Protein AF-A0A920EQ67-F1 (afdb_monomer_lite)

Foldseek 3Di:
DVVVVVVVVVVVVVVVVVVVVVPDPPPPDQDWDFPDDDDPDTDTHGDDDDADDDDDDDDPVVRVVVRVVVRVVVVD

Structure (mmCIF, N/CA/C/O backbone):
data_AF-A0A920EQ67-F1
#
_entry.id   AF-A0A920EQ67-F1
#
loop_
_atom_site.group_PDB
_atom_site.id
_atom_site.type_symbol
_atom_site.label_atom_id
_atom_site.label_alt_id
_atom_site.label_comp_id
_atom_site.label_asym_id
_atom_site.label_entity_id
_atom_site.label_seq_id
_atom_site.pdbx_PDB_ins_code
_atom_site.Cartn_x
_atom_site.Cartn_y
_atom_site.Cartn_z
_atom_site.occupancy
_atom_site.B_iso_or_equiv
_atom_site.auth_seq_id
_atom_site.auth_comp_id
_atom_site.auth_asym_id
_atom_site.auth_atom_id
_atom_site.pdbx_PDB_model_num
ATOM 1 N N . MET A 1 1 ? -7.910 5.078 48.784 1.00 63.19 1 MET A N 1
ATOM 2 C CA . MET A 1 1 ? -7.101 4.313 47.805 1.00 63.19 1 MET A CA 1
ATOM 3 C C . MET A 1 1 ? -7.885 4.011 46.527 1.00 63.19 1 MET A C 1
ATOM 5 O O .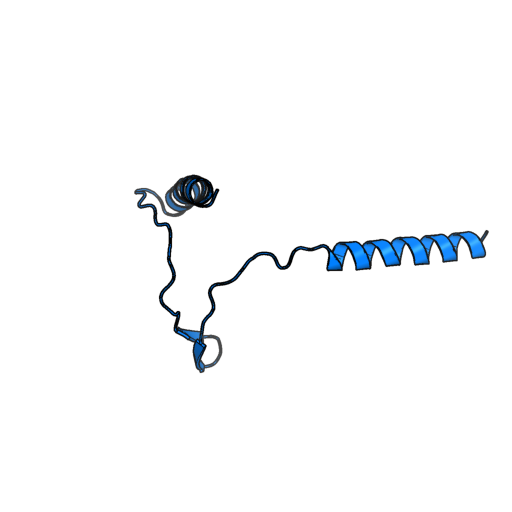 MET A 1 1 ? -7.455 4.459 45.477 1.00 63.19 1 MET A O 1
ATOM 9 N N . ILE A 1 2 ? -9.076 3.400 46.601 1.00 78.75 2 ILE A N 1
ATOM 10 C CA . ILE A 1 2 ? -9.928 3.075 45.428 1.00 78.75 2 ILE A CA 1
ATOM 11 C C . ILE A 1 2 ? -10.223 4.282 44.516 1.00 78.75 2 ILE A C 1
ATOM 13 O O . ILE A 1 2 ? -10.088 4.182 43.302 1.00 78.75 2 ILE A O 1
ATOM 17 N N . LYS A 1 3 ? -10.545 5.452 45.089 1.00 83.06 3 LYS A N 1
ATOM 18 C CA . LYS A 1 3 ? -10.808 6.682 44.313 1.00 83.06 3 LYS A CA 1
ATOM 19 C C . LYS A 1 3 ? -9.613 7.114 43.447 1.00 83.06 3 LYS A C 1
ATOM 21 O O . LYS A 1 3 ? -9.807 7.560 42.325 1.00 83.06 3 LYS A O 1
ATOM 26 N N . ILE A 1 4 ? -8.389 6.940 43.951 1.00 85.50 4 ILE A N 1
ATOM 27 C CA . ILE A 1 4 ? -7.151 7.307 43.246 1.00 85.50 4 ILE A CA 1
ATOM 28 C C . ILE A 1 4 ? -6.884 6.320 42.101 1.00 85.50 4 ILE A C 1
ATOM 30 O O . ILE A 1 4 ? -6.548 6.742 40.999 1.00 85.50 4 ILE A O 1
ATOM 34 N N . SER A 1 5 ? -7.122 5.021 42.320 1.00 86.00 5 SER A N 1
ATOM 35 C CA . SER A 1 5 ? -7.021 4.010 41.258 1.00 86.00 5 SER A CA 1
ATOM 36 C C . SER A 1 5 ? -8.022 4.242 40.125 1.00 86.00 5 SER A C 1
ATOM 38 O O . SER A 1 5 ? -7.652 4.103 38.965 1.00 86.00 5 SER A O 1
ATOM 40 N N . ILE A 1 6 ? -9.261 4.646 40.430 1.00 90.50 6 ILE A N 1
ATOM 41 C CA . ILE A 1 6 ? -10.274 4.942 39.400 1.00 90.50 6 ILE A CA 1
ATOM 42 C C . ILE A 1 6 ? -9.833 6.120 38.521 1.00 90.50 6 ILE A C 1
ATOM 44 O O . ILE A 1 6 ? -9.937 6.051 37.298 1.00 90.50 6 ILE A O 1
ATOM 48 N N . ILE A 1 7 ? -9.287 7.178 39.128 1.00 91.50 7 ILE A N 1
ATOM 49 C CA . ILE A 1 7 ? -8.785 8.346 38.391 1.00 91.50 7 ILE A CA 1
ATOM 50 C C . ILE A 1 7 ? -7.614 7.947 37.487 1.00 91.50 7 ILE A C 1
ATOM 52 O O . ILE A 1 7 ? -7.601 8.317 36.316 1.00 91.50 7 ILE A O 1
ATOM 56 N N . ALA A 1 8 ? -6.672 7.145 37.992 1.00 91.12 8 ALA A N 1
ATOM 57 C CA . ALA A 1 8 ? -5.536 6.665 37.206 1.00 91.12 8 ALA A CA 1
ATOM 58 C C . ALA A 1 8 ? -5.970 5.819 35.994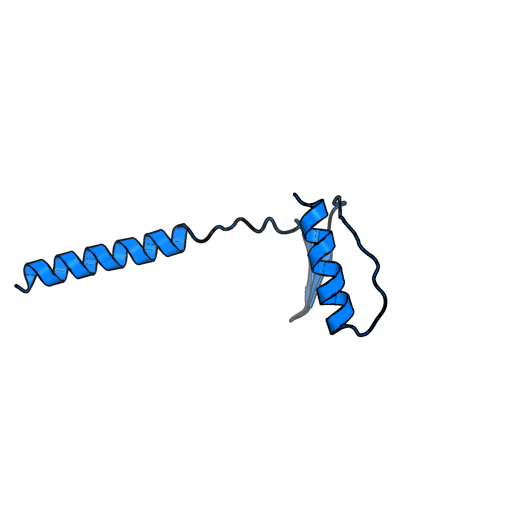 1.00 91.12 8 ALA A C 1
ATOM 60 O O . ALA A 1 8 ? -5.409 5.973 34.910 1.00 91.12 8 ALA A O 1
ATOM 61 N N . ILE A 1 9 ? -6.994 4.974 36.155 1.00 92.81 9 ILE A N 1
ATOM 62 C CA . ILE A 1 9 ? -7.546 4.151 35.068 1.00 92.81 9 ILE A CA 1
ATOM 63 C C . ILE A 1 9 ? -8.257 5.019 34.022 1.00 92.81 9 ILE A C 1
ATOM 65 O O . ILE A 1 9 ? -8.046 4.830 32.828 1.00 92.81 9 ILE A O 1
ATOM 69 N N . CYS A 1 10 ? -9.060 6.000 34.442 1.00 91.06 10 CYS A N 1
ATOM 70 C CA . CYS A 1 10 ? -9.680 6.943 33.504 1.00 91.06 10 CYS A CA 1
ATOM 71 C C . CYS A 1 10 ? -8.629 7.732 32.714 1.00 91.06 10 CYS A C 1
ATOM 73 O O . CYS A 1 10 ? -8.780 7.940 31.510 1.00 91.06 10 CYS A O 1
ATOM 75 N N . PHE A 1 11 ? -7.553 8.152 33.381 1.00 92.94 11 PHE A N 1
ATOM 76 C CA . PHE A 1 11 ? -6.484 8.916 32.750 1.00 92.94 11 PHE A CA 1
ATOM 77 C C . PHE A 1 11 ? -5.711 8.069 31.731 1.00 92.94 11 PHE A C 1
ATOM 79 O O . PHE A 1 11 ? -5.469 8.528 30.618 1.00 92.94 11 PHE A O 1
ATOM 86 N N . SER A 1 12 ? -5.387 6.812 32.054 1.00 91.50 12 SER A N 1
ATOM 87 C CA . SER A 1 12 ? -4.692 5.918 31.118 1.00 91.50 12 SER A CA 1
ATOM 88 C C . SER A 1 12 ? -5.544 5.575 29.893 1.00 91.50 12 SER A C 1
ATOM 90 O O . SER A 1 12 ? -5.033 5.587 28.772 1.00 91.50 12 SER A O 1
ATOM 92 N N . LEU A 1 13 ? -6.850 5.355 30.075 1.00 93.31 13 LEU A N 1
ATOM 93 C CA . LEU A 1 13 ? -7.794 5.138 28.975 1.00 93.31 13 LEU A CA 1
ATOM 94 C C . LEU A 1 13 ? -7.842 6.333 28.018 1.00 93.31 13 LEU A C 1
ATOM 96 O O . LEU A 1 13 ? -7.813 6.142 26.802 1.00 93.31 13 LEU A O 1
ATOM 100 N N . LEU A 1 14 ? -7.847 7.558 28.551 1.00 92.31 14 LEU A N 1
ATOM 101 C CA . LEU A 1 14 ? -7.820 8.776 27.740 1.00 92.31 14 LEU A CA 1
ATOM 102 C C . LEU A 1 14 ? -6.586 8.819 26.820 1.00 92.31 14 LEU A C 1
ATOM 104 O O . LEU A 1 14 ? -6.710 9.117 25.632 1.00 92.31 14 LEU A O 1
ATOM 108 N N . PHE A 1 15 ? -5.407 8.464 27.340 1.00 89.00 15 PHE A N 1
ATOM 109 C CA . PHE A 1 15 ? -4.173 8.430 26.548 1.00 89.00 15 PHE A CA 1
ATOM 110 C C . PHE A 1 15 ? -4.185 7.366 25.454 1.00 89.00 15 PHE A C 1
ATOM 112 O O . PHE A 1 15 ? -3.665 7.616 24.369 1.00 89.00 15 PHE A O 1
ATOM 119 N N . VAL A 1 16 ? -4.801 6.207 25.695 1.00 88.81 16 VAL A N 1
ATOM 120 C CA . VAL A 1 16 ? -4.935 5.157 24.673 1.00 88.81 16 VAL A CA 1
ATOM 121 C C . VAL A 1 16 ? -5.812 5.639 23.513 1.00 88.81 16 VAL A C 1
ATOM 123 O O . VAL A 1 16 ? -5.449 5.453 22.352 1.00 88.81 16 VAL A O 1
ATOM 126 N N . VAL A 1 17 ? -6.927 6.318 23.805 1.00 87.31 17 VAL A N 1
ATOM 127 C CA . VAL A 1 17 ? -7.805 6.880 22.762 1.00 87.31 17 VAL A CA 1
ATOM 128 C C . VAL A 1 17 ? -7.108 8.006 21.997 1.00 87.31 17 VAL A C 1
ATOM 130 O O . VAL A 1 17 ? -7.190 8.057 20.769 1.00 87.31 17 VAL A O 1
ATOM 133 N N . LEU A 1 18 ? -6.376 8.877 22.697 1.00 84.38 18 LEU A N 1
ATOM 134 C CA . LEU A 1 18 ? -5.584 9.936 22.068 1.00 84.38 18 LEU A CA 1
ATOM 135 C C . LEU A 1 18 ? -4.495 9.357 21.158 1.00 84.38 18 LEU A C 1
ATOM 137 O O . LEU A 1 18 ? -4.368 9.792 20.016 1.00 84.38 18 LEU A O 1
ATOM 141 N N . ALA A 1 19 ? -3.767 8.332 21.606 1.00 81.88 19 ALA A N 1
ATOM 142 C CA . ALA A 1 19 ? -2.763 7.646 20.794 1.00 81.88 19 ALA A CA 1
ATOM 143 C C . ALA A 1 19 ? -3.376 6.997 19.540 1.00 81.88 19 ALA A C 1
ATOM 145 O O . ALA A 1 19 ? -2.779 7.049 18.465 1.00 81.88 19 ALA A O 1
ATOM 146 N N . TRP A 1 20 ? -4.590 6.447 19.648 1.00 79.56 20 TRP A N 1
ATOM 147 C CA . TRP A 1 20 ? -5.318 5.894 18.504 1.00 79.56 20 TRP A CA 1
ATOM 148 C C . TRP A 1 20 ? -5.753 6.969 17.498 1.00 79.56 20 TRP A C 1
ATOM 150 O O . TRP A 1 20 ? -5.733 6.735 16.293 1.00 79.56 20 TRP A O 1
ATOM 160 N N . PHE A 1 21 ? -6.113 8.164 17.970 1.00 73.50 21 PHE A N 1
ATOM 161 C CA . PHE A 1 21 ? -6.416 9.310 17.105 1.00 73.50 21 PHE A CA 1
ATOM 162 C C . PHE A 1 21 ? -5.167 9.926 16.469 1.00 73.50 21 PHE A C 1
ATOM 164 O O . PHE A 1 21 ? -5.243 10.461 15.363 1.00 73.50 21 PHE A O 1
ATOM 171 N N . MET A 1 22 ? -4.020 9.836 17.146 1.00 66.50 22 MET A N 1
ATOM 172 C CA . MET A 1 22 ? -2.737 10.299 16.623 1.00 66.50 22 MET A CA 1
ATOM 173 C C . MET A 1 22 ? -2.110 9.341 15.611 1.00 66.50 22 MET A C 1
ATOM 175 O O . MET A 1 22 ? -1.131 9.739 14.984 1.00 66.50 22 MET A O 1
ATOM 179 N N . LEU A 1 23 ? -2.652 8.127 15.410 1.00 65.69 23 LEU A N 1
ATOM 180 C CA . LEU A 1 23 ? -2.248 7.263 14.299 1.00 65.69 23 LEU A CA 1
ATOM 181 C C . LEU A 1 23 ? -2.524 8.012 12.991 1.00 65.69 23 LEU A C 1
ATOM 183 O O . LEU A 1 23 ? -3.683 8.216 12.610 1.00 65.69 23 LEU A O 1
ATOM 187 N N . PRO A 1 24 ? -1.468 8.465 12.306 1.00 60.50 24 PRO A N 1
ATOM 188 C CA . PRO A 1 24 ? -1.631 9.370 11.200 1.00 60.50 24 PRO A CA 1
ATOM 189 C C . PRO A 1 24 ? -2.326 8.618 10.061 1.00 60.50 24 PRO A C 1
ATOM 191 O O . PRO A 1 24 ? -1.749 7.711 9.463 1.00 60.50 24 PRO A O 1
ATOM 194 N N . LYS A 1 25 ? -3.543 9.036 9.685 1.00 59.16 25 LYS A N 1
ATOM 195 C CA . LYS A 1 25 ? -4.181 8.670 8.401 1.00 59.16 25 LYS A CA 1
ATOM 196 C C . LYS A 1 25 ? -3.440 9.308 7.202 1.00 59.16 25 LYS A C 1
ATOM 198 O O . LYS A 1 25 ? -4.063 9.733 6.240 1.00 59.16 25 LYS A O 1
ATOM 203 N N 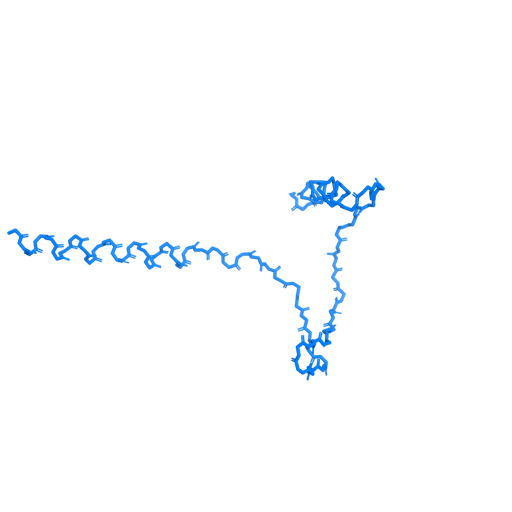. PHE A 1 26 ? -2.112 9.419 7.282 1.00 56.91 26 PHE A N 1
ATOM 204 C CA . PHE A 1 26 ? -1.233 10.177 6.384 1.00 56.91 26 PHE A CA 1
ATOM 205 C C . PHE A 1 26 ? -0.803 9.395 5.141 1.00 56.91 26 PHE A C 1
ATOM 207 O O . PHE A 1 26 ? -0.059 9.913 4.314 1.00 56.91 26 PHE A O 1
ATOM 214 N N . LEU A 1 27 ? -1.243 8.147 4.987 1.00 63.84 27 LEU A N 1
ATOM 215 C CA . LEU A 1 27 ? -1.074 7.453 3.719 1.00 63.84 27 LEU A CA 1
ATOM 216 C C . LEU A 1 27 ? -2.163 7.951 2.777 1.00 63.84 27 LEU A C 1
ATOM 218 O O . LEU A 1 27 ? -3.248 7.373 2.710 1.00 63.84 27 LEU A O 1
ATOM 222 N N . GLU A 1 28 ? -1.872 9.048 2.080 1.00 67.50 28 GLU A N 1
ATOM 223 C CA . GLU A 1 28 ? -2.664 9.471 0.933 1.00 67.50 28 GLU A CA 1
ATOM 224 C C . GLU A 1 28 ? -2.693 8.322 -0.075 1.00 67.50 28 GLU A C 1
ATOM 226 O O . GLU A 1 28 ? -1.686 7.947 -0.675 1.00 67.50 28 GLU A O 1
ATOM 231 N N . GLN A 1 29 ? -3.859 7.696 -0.204 1.00 77.25 29 GLN A N 1
ATOM 232 C CA . GLN A 1 29 ? -4.061 6.615 -1.154 1.00 77.25 29 GLN A CA 1
ATOM 233 C C . GLN A 1 29 ? -4.442 7.202 -2.513 1.00 77.25 29 GLN A C 1
ATOM 235 O O . GLN A 1 29 ? -5.176 8.196 -2.572 1.00 77.25 29 GLN A O 1
ATOM 240 N N . PRO A 1 30 ? -3.996 6.585 -3.621 1.00 80.06 30 PRO A N 1
ATOM 241 C CA . PRO A 1 30 ? -4.400 7.024 -4.945 1.00 80.06 30 PRO A CA 1
ATOM 242 C C . PRO A 1 30 ? -5.922 6.929 -5.059 1.00 80.06 30 PRO A C 1
ATOM 244 O O . PRO A 1 30 ? -6.503 5.863 -4.848 1.00 80.06 30 PRO A O 1
ATOM 247 N N . LYS A 1 31 ? -6.573 8.049 -5.385 1.00 82.94 31 LYS A N 1
ATOM 248 C CA . LYS A 1 31 ? -8.024 8.079 -5.592 1.00 82.94 31 LYS A CA 1
ATOM 249 C C . LYS A 1 31 ? -8.375 7.176 -6.776 1.00 82.94 31 LYS A C 1
ATOM 251 O O . LYS A 1 31 ? -7.753 7.256 -7.834 1.00 82.94 31 LYS A O 1
ATOM 256 N N . TYR A 1 32 ? -9.377 6.324 -6.593 1.00 88.81 32 TYR A N 1
ATOM 257 C CA . TYR A 1 32 ? -9.879 5.431 -7.632 1.00 88.81 32 TYR A CA 1
ATOM 258 C C . TYR A 1 32 ? -11.403 5.430 -7.660 1.00 88.81 32 TYR A C 1
ATOM 260 O O . TYR A 1 32 ? -12.065 5.722 -6.664 1.00 88.81 32 TYR A O 1
ATOM 268 N N . LYS A 1 33 ? -11.961 5.075 -8.816 1.00 88.75 33 LYS A N 1
ATOM 269 C CA . LYS A 1 33 ? -13.394 4.830 -9.004 1.00 88.75 33 LYS A CA 1
ATOM 270 C C . LYS A 1 33 ? -13.609 3.335 -9.199 1.00 88.75 33 LYS A C 1
ATOM 272 O O . LYS A 1 33 ? -12.937 2.722 -10.029 1.00 88.75 33 LYS A O 1
ATOM 277 N N . VAL A 1 34 ? -14.525 2.741 -8.440 1.00 89.06 34 VAL A N 1
ATOM 278 C CA . VAL A 1 34 ? -14.912 1.336 -8.627 1.00 89.06 34 VAL A CA 1
ATOM 279 C C . VAL A 1 34 ? -15.827 1.260 -9.843 1.00 89.06 34 VAL A C 1
ATOM 281 O O . VAL A 1 34 ? -16.879 1.891 -9.866 1.00 89.06 34 VAL A O 1
ATOM 284 N N . VAL A 1 35 ? -15.398 0.532 -10.872 1.00 90.19 35 VAL A N 1
ATOM 285 C CA . VAL A 1 35 ? -16.162 0.355 -12.117 1.00 90.19 35 VAL A CA 1
ATOM 286 C C . VAL A 1 35 ? -17.089 -0.848 -12.001 1.00 90.19 35 VAL A C 1
ATOM 288 O O . VAL A 1 35 ? -18.221 -0.811 -12.471 1.00 90.19 35 VAL A O 1
ATOM 291 N N . ARG A 1 36 ? -16.606 -1.918 -11.367 1.00 86.62 36 ARG A N 1
ATOM 292 C CA . ARG A 1 36 ? -17.353 -3.155 -11.148 1.00 86.62 36 ARG A CA 1
ATOM 293 C C . ARG A 1 36 ? -16.800 -3.851 -9.912 1.00 86.62 36 ARG A C 1
ATOM 295 O O . ARG A 1 36 ? -15.587 -3.853 -9.701 1.00 86.62 36 ARG A O 1
ATOM 302 N N . LYS A 1 37 ? -17.680 -4.434 -9.110 1.00 87.19 37 LYS A N 1
ATOM 303 C CA . LYS A 1 37 ? -17.318 -5.266 -7.964 1.00 87.19 37 LYS A CA 1
ATOM 304 C C . LYS A 1 37 ? -18.077 -6.575 -8.083 1.00 87.19 37 LYS A C 1
ATOM 306 O O . LYS A 1 37 ? -19.304 -6.559 -8.112 1.00 87.19 37 LYS A O 1
ATOM 311 N N . GLU A 1 38 ? -17.343 -7.672 -8.184 1.00 88.56 38 GLU A N 1
ATOM 312 C CA . GLU A 1 38 ? -17.901 -9.021 -8.242 1.00 88.56 38 GLU A CA 1
ATOM 313 C C . GLU A 1 38 ? -17.209 -9.868 -7.190 1.00 88.56 38 GLU A C 1
ATOM 315 O O . GLU A 1 38 ? -16.009 -10.123 -7.287 1.00 88.56 38 GLU A O 1
ATOM 320 N N . ASN A 1 39 ? -17.973 -10.285 -6.179 1.00 87.31 39 ASN A N 1
ATOM 321 C CA . ASN A 1 39 ? -17.490 -11.062 -5.041 1.00 87.31 39 ASN A CA 1
ATOM 322 C C . ASN A 1 39 ? -16.207 -10.445 -4.440 1.00 87.31 39 ASN A C 1
ATOM 324 O O . ASN A 1 39 ? -16.246 -9.322 -3.929 1.00 87.31 39 ASN A O 1
ATOM 328 N N . ASP A 1 40 ? -15.082 -11.157 -4.558 1.00 88.75 40 ASP A N 1
ATOM 329 C CA . ASP A 1 40 ? -13.772 -10.796 -4.003 1.00 88.75 40 ASP A CA 1
ATOM 330 C C . ASP A 1 40 ? -12.899 -9.956 -4.952 1.00 88.75 40 ASP A C 1
ATOM 332 O O . ASP A 1 40 ? -11.773 -9.591 -4.606 1.00 88.75 40 ASP A O 1
ATOM 336 N N . ILE A 1 41 ? -13.389 -9.637 -6.154 1.00 87.38 41 ILE A N 1
ATOM 337 C CA . ILE A 1 41 ? -12.638 -8.889 -7.164 1.00 87.38 41 ILE A CA 1
ATOM 338 C C . ILE A 1 41 ? -13.263 -7.507 -7.369 1.00 87.38 41 ILE A C 1
ATOM 340 O O . ILE A 1 41 ? -14.448 -7.350 -7.668 1.00 87.38 41 ILE A O 1
ATOM 344 N N . GLU A 1 42 ? -12.423 -6.477 -7.264 1.00 91.19 42 GLU A N 1
ATOM 345 C CA . GLU A 1 42 ? -12.790 -5.090 -7.540 1.00 91.19 42 GLU A CA 1
ATOM 346 C C . GLU A 1 42 ? -12.029 -4.556 -8.753 1.00 91.19 42 GLU A C 1
ATOM 348 O O . GLU A 1 42 ? -10.803 -4.427 -8.738 1.00 91.19 42 GLU A O 1
ATOM 353 N N . ILE A 1 43 ? -12.769 -4.172 -9.793 1.00 90.38 43 ILE A N 1
ATOM 354 C CA . ILE A 1 43 ? -12.219 -3.474 -10.954 1.00 90.38 43 ILE A CA 1
ATOM 355 C C . ILE A 1 43 ? -12.188 -1.978 -10.637 1.00 90.38 43 ILE A C 1
ATOM 357 O O . ILE A 1 43 ? -13.230 -1.321 -10.526 1.00 90.38 43 ILE A O 1
ATOM 361 N N . ARG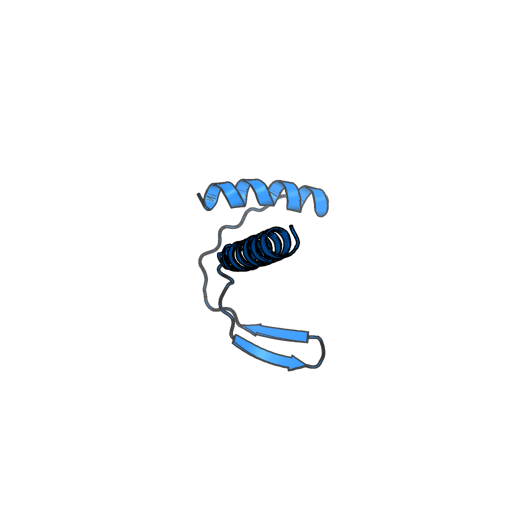 A 1 44 ? -10.977 -1.431 -10.501 1.00 91.88 44 ARG A N 1
ATOM 362 C CA . ARG A 1 44 ? -10.727 -0.034 -10.122 1.00 91.88 44 ARG A CA 1
ATOM 363 C C . ARG A 1 44 ? -10.139 0.749 -11.292 1.00 91.88 44 ARG A C 1
ATOM 365 O O . ARG A 1 44 ? -9.184 0.308 -11.926 1.00 91.88 44 ARG A O 1
ATOM 372 N N . LYS A 1 45 ? -10.690 1.934 -11.550 1.00 90.38 45 LYS A N 1
ATOM 373 C CA . LYS A 1 45 ? -10.151 2.912 -12.499 1.00 90.38 45 LYS A CA 1
ATOM 374 C C . LYS A 1 45 ? -9.411 4.005 -11.736 1.00 90.38 45 LYS A C 1
ATOM 376 O O . LYS A 1 45 ? -9.995 4.650 -10.866 1.00 90.38 45 LYS A O 1
ATOM 381 N N . TYR A 1 46 ? -8.151 4.213 -12.094 1.00 88.62 46 TYR A N 1
ATOM 382 C CA . TYR A 1 46 ? -7.297 5.260 -11.543 1.00 88.62 46 TYR A CA 1
ATOM 383 C C . TYR A 1 46 ? -7.231 6.433 -12.522 1.00 88.62 46 TYR A C 1
ATOM 385 O O . TYR A 1 46 ? -7.130 6.227 -13.734 1.00 88.62 46 TYR A O 1
ATOM 393 N N . ASP A 1 47 ? -7.302 7.656 -12.000 1.00 85.69 47 ASP A N 1
ATOM 394 C CA . ASP A 1 47 ? -7.023 8.852 -12.795 1.00 85.69 47 ASP A CA 1
ATOM 395 C C . ASP A 1 47 ? -5.509 8.960 -13.073 1.00 85.69 47 ASP A C 1
ATOM 397 O O . ASP A 1 47 ? -4.702 8.215 -12.511 1.00 85.69 47 ASP A O 1
ATOM 401 N N . LYS A 1 48 ? -5.097 9.860 -13.975 1.00 85.19 48 LYS A N 1
ATOM 402 C CA . LYS A 1 48 ? -3.668 10.085 -14.247 1.00 85.19 48 LYS A CA 1
ATOM 403 C C . LYS A 1 48 ? -2.993 10.644 -12.989 1.00 85.19 48 LYS A C 1
ATOM 405 O O . LYS A 1 48 ? -3.403 11.688 -12.491 1.00 85.19 48 LYS A O 1
ATOM 410 N N . ILE A 1 49 ? -1.952 9.967 -12.507 1.00 83.50 49 ILE A N 1
ATOM 411 C CA . ILE A 1 49 ? -1.179 10.352 -11.319 1.00 83.50 49 ILE A CA 1
ATOM 412 C C . ILE A 1 49 ? 0.300 10.422 -11.710 1.00 83.50 49 ILE A C 1
ATOM 414 O O . ILE A 1 49 ? 0.791 9.576 -12.461 1.00 83.50 49 ILE A O 1
ATOM 418 N N . LEU A 1 50 ? 1.016 11.424 -11.198 1.00 81.25 50 LEU A N 1
ATOM 419 C CA . LEU A 1 50 ? 2.469 11.498 -11.321 1.00 81.25 50 LEU A CA 1
ATOM 420 C C . LEU A 1 50 ? 3.099 10.425 -10.424 1.00 81.25 50 LEU A C 1
ATOM 422 O O . LEU A 1 50 ? 2.867 10.407 -9.218 1.00 81.25 50 LEU A O 1
ATOM 426 N N . THR A 1 51 ? 3.878 9.518 -11.010 1.00 81.88 51 THR A N 1
ATOM 427 C CA . THR A 1 51 ? 4.486 8.397 -10.283 1.00 81.88 51 THR A CA 1
ATOM 428 C C . THR A 1 51 ? 5.987 8.344 -10.532 1.00 81.88 51 THR A C 1
ATOM 430 O O . THR A 1 51 ? 6.447 8.486 -11.663 1.00 81.88 51 THR A O 1
ATOM 433 N N . SER A 1 52 ? 6.759 8.126 -9.465 1.00 82.25 52 SER A N 1
ATOM 434 C CA . SER A 1 52 ? 8.177 7.781 -9.575 1.00 82.25 52 SER A CA 1
ATOM 435 C C . SER A 1 52 ? 8.310 6.274 -9.785 1.00 82.25 52 SER A C 1
ATOM 437 O O . SER A 1 52 ? 7.682 5.489 -9.073 1.00 82.25 52 SER A O 1
ATOM 439 N N . SER A 1 53 ? 9.099 5.871 -10.780 1.00 82.50 53 SER A N 1
ATOM 440 C CA . SER A 1 53 ? 9.288 4.468 -11.156 1.00 82.50 53 SER A CA 1
ATOM 441 C C . SER A 1 53 ? 10.772 4.140 -11.273 1.00 82.50 53 SER A C 1
ATOM 443 O O . SER A 1 53 ? 11.531 4.880 -11.894 1.00 82.50 53 SER A O 1
ATOM 445 N N . VAL A 1 54 ? 11.180 3.000 -10.714 1.00 86.12 54 VAL A N 1
ATOM 446 C CA . VAL A 1 54 ? 12.556 2.492 -10.784 1.00 86.12 54 VAL A CA 1
ATOM 447 C C . VAL A 1 54 ? 12.533 1.080 -11.356 1.00 86.12 54 VAL A C 1
ATOM 449 O O . VAL A 1 54 ? 11.738 0.242 -10.932 1.00 86.12 54 VAL A O 1
ATOM 452 N N . LYS A 1 55 ? 13.420 0.800 -12.315 1.00 87.56 55 LYS A N 1
ATOM 453 C CA . LYS A 1 55 ? 13.568 -0.527 -12.920 1.00 87.56 55 LYS A CA 1
ATOM 454 C C . LYS A 1 55 ? 14.788 -1.232 -12.331 1.00 87.56 55 LYS A C 1
ATOM 456 O O . LYS A 1 55 ? 15.895 -0.710 -12.409 1.00 87.56 55 LYS A O 1
ATOM 461 N N . VAL A 1 56 ? 14.591 -2.421 -11.762 1.00 86.56 56 VAL A N 1
ATOM 462 C CA . VAL A 1 56 ? 15.659 -3.240 -11.166 1.00 86.56 56 VAL A CA 1
ATOM 463 C C . VAL A 1 56 ? 15.510 -4.682 -11.645 1.00 86.56 56 VAL A C 1
ATOM 465 O O . VAL A 1 56 ? 14.396 -5.191 -11.729 1.00 86.56 56 VAL A O 1
ATOM 468 N N . TYR A 1 57 ? 16.627 -5.343 -11.945 1.00 88.69 57 TYR A N 1
ATOM 469 C CA . TYR A 1 57 ? 16.661 -6.741 -12.380 1.00 88.69 57 TYR A CA 1
ATOM 470 C C . TYR A 1 57 ? 17.168 -7.654 -11.251 1.00 88.69 57 TYR A C 1
ATOM 472 O O . TYR A 1 57 ? 18.057 -7.271 -10.486 1.00 88.69 57 TYR A O 1
ATOM 480 N N . GLY A 1 58 ? 16.605 -8.861 -11.138 1.00 89.38 58 GLY A N 1
ATOM 481 C CA . GLY A 1 58 ? 17.004 -9.876 -10.156 1.00 89.38 58 GLY A CA 1
ATOM 482 C C . GLY A 1 58 ? 15.830 -10.717 -9.644 1.00 89.38 58 GLY A C 1
ATOM 483 O O . GLY A 1 58 ? 14.723 -10.634 -10.165 1.00 89.38 58 GLY A O 1
ATOM 484 N N . ASN A 1 59 ? 16.070 -11.515 -8.598 1.00 89.88 59 ASN A N 1
ATOM 485 C CA . ASN A 1 59 ? 15.023 -12.274 -7.901 1.00 89.88 59 ASN A CA 1
ATOM 486 C C . ASN A 1 59 ? 13.972 -11.315 -7.307 1.00 89.88 59 ASN A C 1
ATOM 488 O O . ASN A 1 59 ? 14.349 -10.328 -6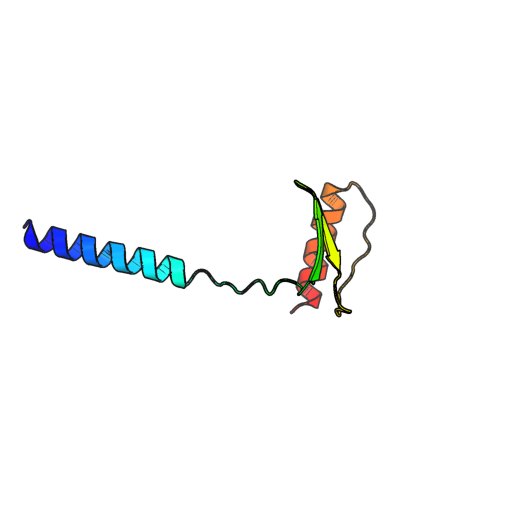.675 1.00 89.88 59 ASN A O 1
ATOM 492 N N . GLN A 1 60 ? 12.685 -11.634 -7.475 1.00 85.25 60 GLN A N 1
ATOM 493 C CA . GLN A 1 60 ? 11.520 -10.845 -7.064 1.00 85.25 60 GLN A CA 1
ATOM 494 C C . GLN A 1 60 ? 11.675 -10.161 -5.698 1.00 85.25 60 GLN A C 1
ATOM 496 O O . GLN A 1 60 ? 11.535 -8.942 -5.607 1.00 85.25 60 GLN A O 1
ATOM 501 N N . TYR A 1 61 ? 12.011 -10.909 -4.644 1.00 86.62 61 TYR A N 1
ATOM 502 C CA . TYR A 1 61 ? 12.101 -10.339 -3.293 1.00 86.62 61 TYR A CA 1
ATOM 503 C C . TYR A 1 61 ? 13.253 -9.330 -3.161 1.00 86.62 61 TYR A C 1
ATOM 505 O O . TYR A 1 61 ? 13.096 -8.231 -2.623 1.00 86.62 61 TYR A O 1
ATOM 513 N N . ASN A 1 62 ? 14.412 -9.672 -3.725 1.00 86.75 62 ASN A N 1
ATOM 514 C CA . ASN A 1 62 ? 15.590 -8.809 -3.709 1.00 86.75 62 ASN A CA 1
ATOM 515 C C . ASN A 1 62 ? 15.411 -7.577 -4.604 1.00 86.75 62 ASN A C 1
ATOM 517 O O . ASN A 1 62 ? 15.865 -6.492 -4.241 1.00 86.75 62 ASN A O 1
ATOM 521 N N . ALA A 1 63 ? 14.741 -7.726 -5.747 1.00 88.50 63 ALA A N 1
ATOM 522 C CA . ALA A 1 63 ? 14.426 -6.633 -6.657 1.00 88.50 63 ALA A CA 1
ATOM 523 C C . ALA A 1 63 ? 13.456 -5.636 -6.008 1.00 88.50 63 ALA A C 1
ATOM 525 O O . ALA A 1 63 ? 13.731 -4.438 -6.029 1.00 88.50 63 ALA A O 1
ATOM 526 N N . LEU A 1 64 ? 12.396 -6.116 -5.342 1.00 85.00 64 LEU A N 1
ATOM 527 C CA . LEU A 1 64 ? 11.452 -5.274 -4.595 1.00 85.00 64 LEU A CA 1
ATOM 528 C C . LEU A 1 64 ? 12.153 -4.473 -3.496 1.00 85.00 64 LEU A C 1
ATOM 530 O O . LEU A 1 64 ? 12.009 -3.252 -3.426 1.00 85.00 64 LEU A O 1
ATOM 534 N N . ARG A 1 65 ? 12.973 -5.137 -2.672 1.00 85.25 65 ARG A N 1
ATOM 535 C CA . ARG A 1 65 ? 13.701 -4.466 -1.586 1.00 85.25 65 ARG A CA 1
ATOM 536 C C . ARG A 1 65 ? 14.680 -3.414 -2.112 1.00 85.25 65 ARG A C 1
ATOM 538 O O . ARG A 1 65 ? 14.775 -2.327 -1.545 1.00 85.25 65 ARG A O 1
ATOM 545 N N . LYS A 1 66 ? 15.390 -3.721 -3.202 1.00 84.56 66 LYS A N 1
ATOM 546 C CA . LYS A 1 66 ? 16.326 -2.790 -3.848 1.00 84.56 66 LYS A CA 1
ATOM 547 C C . LYS A 1 66 ? 15.622 -1.620 -4.531 1.00 84.56 66 LYS A C 1
ATOM 549 O O . LYS A 1 66 ? 16.189 -0.537 -4.537 1.00 84.56 66 LYS A O 1
ATOM 554 N N . ALA A 1 67 ? 14.421 -1.814 -5.077 1.00 83.12 67 ALA A N 1
ATOM 555 C CA . ALA A 1 67 ? 13.639 -0.758 -5.724 1.00 83.12 67 ALA A CA 1
ATOM 556 C C . ALA A 1 67 ? 12.933 0.170 -4.719 1.00 83.12 67 ALA A C 1
ATOM 558 O O . ALA A 1 67 ? 12.726 1.347 -5.005 1.00 83.12 67 ALA A O 1
ATOM 559 N N . PHE A 1 68 ? 12.602 -0.322 -3.522 1.00 81.69 68 PHE A N 1
ATOM 560 C CA . PHE A 1 68 ? 11.868 0.457 -2.521 1.00 81.69 68 PHE A CA 1
ATOM 561 C C . PHE A 1 68 ? 12.664 1.653 -1.966 1.00 81.69 68 PHE A C 1
ATOM 563 O O . PHE A 1 68 ? 12.146 2.766 -1.878 1.00 81.69 68 PHE A O 1
ATOM 570 N N . ASN A 1 69 ? 13.940 1.446 -1.630 1.00 76.38 69 ASN A N 1
ATOM 571 C CA . ASN A 1 69 ? 14.816 2.504 -1.113 1.00 76.38 69 ASN A CA 1
ATOM 572 C C . ASN A 1 69 ? 14.996 3.705 -2.065 1.00 76.38 69 ASN A C 1
ATOM 574 O O . ASN A 1 69 ? 14.813 4.832 -1.606 1.00 76.38 69 ASN A O 1
ATOM 578 N N . PRO A 1 70 ? 15.343 3.526 -3.355 1.00 73.50 70 PRO A N 1
ATOM 579 C CA . PRO A 1 70 ? 15.507 4.647 -4.272 1.00 73.50 70 PRO A CA 1
ATOM 580 C C . PRO A 1 70 ? 14.187 5.375 -4.524 1.00 73.50 70 PRO A C 1
ATOM 582 O O . PRO A 1 70 ? 14.200 6.602 -4.546 1.00 73.50 70 PRO A O 1
ATOM 585 N N . CYS A 1 71 ? 13.046 4.675 -4.604 1.00 67.56 71 CYS A N 1
ATOM 586 C CA . CYS A 1 71 ? 11.745 5.346 -4.673 1.00 67.56 71 CYS A CA 1
ATOM 587 C C . CYS A 1 71 ? 11.566 6.3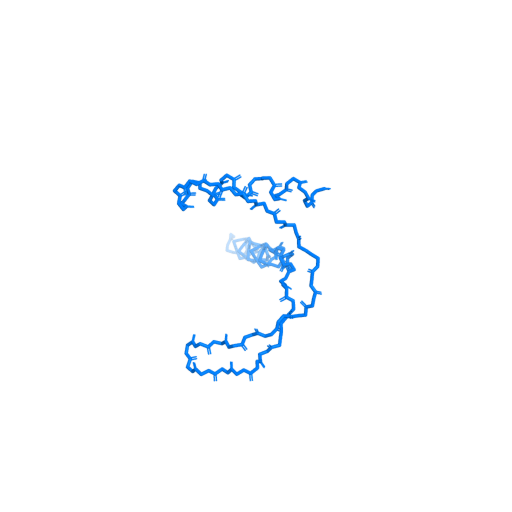15 -3.497 1.00 67.56 71 CYS A C 1
ATOM 589 O O . CYS A 1 71 ? 11.242 7.473 -3.724 1.00 67.56 71 CYS A O 1
ATOM 591 N N . LYS A 1 72 ? 11.866 5.897 -2.258 1.00 64.31 72 LYS A N 1
ATOM 592 C CA . LYS A 1 72 ? 11.745 6.751 -1.062 1.00 64.31 72 LYS A CA 1
ATOM 593 C C . LYS A 1 72 ? 12.584 8.037 -1.128 1.00 64.31 72 LYS A C 1
ATOM 595 O O . LYS A 1 72 ? 12.159 9.045 -0.577 1.00 64.31 72 LYS A O 1
ATOM 600 N N . ILE A 1 73 ? 13.751 8.005 -1.776 1.00 60.97 73 ILE A N 1
ATOM 601 C CA . ILE A 1 73 ? 14.637 9.175 -1.911 1.00 60.97 73 ILE A CA 1
ATOM 602 C C . ILE A 1 73 ? 14.057 10.198 -2.894 1.00 60.97 73 ILE A C 1
ATOM 604 O O . ILE A 1 73 ? 14.147 11.386 -2.629 1.00 60.97 73 ILE A O 1
ATOM 608 N N . TYR A 1 74 ? 13.415 9.752 -3.978 1.00 57.03 74 TYR A N 1
ATOM 609 C CA . TYR A 1 74 ? 12.767 10.648 -4.948 1.00 57.03 74 TYR A CA 1
ATOM 610 C C . TYR A 1 74 ? 11.501 11.339 -4.415 1.00 57.03 74 TYR A C 1
ATOM 612 O O . TYR A 1 74 ? 11.052 12.311 -5.011 1.00 57.03 74 TYR A O 1
ATOM 620 N N . TRP A 1 75 ? 10.907 10.826 -3.334 1.00 50.97 75 TRP A N 1
ATOM 621 C CA . TRP A 1 75 ? 9.725 11.412 -2.687 1.00 50.97 75 TRP A CA 1
ATOM 622 C C . TRP A 1 75 ? 10.065 12.426 -1.579 1.00 50.97 75 TRP A C 1
ATOM 624 O O . TRP A 1 75 ? 9.141 12.989 -0.995 1.00 50.97 75 TRP A O 1
ATOM 634 N N . ARG A 1 76 ? 11.350 12.615 -1.246 1.00 45.62 76 ARG A N 1
ATOM 635 C CA . ARG A 1 76 ? 11.820 13.578 -0.240 1.00 45.62 76 ARG A CA 1
ATOM 636 C C . ARG A 1 76 ? 12.285 14.864 -0.906 1.00 45.62 76 ARG A C 1
ATOM 638 O O . ARG A 1 76 ? 12.034 15.924 -0.297 1.00 45.62 76 ARG A O 1
#

Radius of gyration: 22.34 Å; chains: 1; bounding box: 35×26×62 Å

Sequence (76 aa):
MIKISIIAICFSLLFVVLAWFMLPKFLEQPKYKVVRKENDIEIRKYDKILTSSVKVYGNQYNALRKAFNPCKIYWR

pLDDT: mean 81.54, std 11.06, range [45.62, 93.31]

Secondary structure (DSSP, 8-state):
-HHHHHHHHHHHHHHHHHHHHTS-----PPPEEEEEEETTEEEEEEPP---------S-HHHHHHHHHHHHHHHT-